Protein AF-A0AAD5CBU0-F1 (afdb_monomer_lite)

Organism: Ambrosia artemisiifolia (NCBI:txid4212)

Secondary structure (DSSP, 8-state):
---S-TTHHHHHHHHHHHHHTTTTS-SS-SS-HHHHT--SHHHHHHHHHHHHHHHHHHHHHHHHHHTTS-HHHHHHHHHT---TTEEEETTTTEEEETTTTT------

InterPro domains:
  IPR001844 Chaperonin Cpn60/GroEL [PTHR45633] (55-108)
  IPR027413 GroEL-like equatorial domain superfamily [G3DSA:1.10.560.10] (33-108)
  IPR027413 GroEL-like equatorial domain superfamily [SSF48592] (37-107)

pLDDT: mean 75.13, std 22.74, range [33.72, 97.38]

Radius of gyration: 16.45 Å; chains: 1; bounding box: 44×32×36 Å

Foldseek 3Di:
DDDPPDPPVVVVLVVVVVVVVVVPDDDDPPVPPVVVPQPDPVSVVVVVCVVCVVVQLVVQQVLQVVLVHHSNVQSCVQVVDPDPQWHADSVVRDTDRCVVVVNDDDDD

Structure (mmCIF, N/CA/C/O backbone):
data_AF-A0AAD5CBU0-F1
#
_entry.id   AF-A0AAD5CBU0-F1
#
loop_
_atom_site.group_PDB
_atom_site.id
_atom_site.type_symbol
_atom_site.label_atom_id
_atom_site.label_alt_id
_atom_site.label_comp_id
_atom_site.label_asym_id
_atom_site.label_entity_id
_atom_site.label_seq_id
_atom_site.pdbx_PDB_ins_code
_atom_site.Cartn_x
_atom_site.Cartn_y
_atom_site.Cartn_z
_atom_site.occupancy
_atom_site.B_iso_or_equiv
_atom_site.auth_seq_id
_atom_site.auth_comp_id
_atom_site.auth_asym_id
_atom_site.auth_atom_id
_atom_site.pdbx_PDB_model_num
ATOM 1 N N . MET A 1 1 ? -24.654 9.954 10.721 1.00 37.03 1 MET A N 1
ATOM 2 C CA . MET A 1 1 ? -24.490 10.101 9.258 1.00 37.03 1 MET A CA 1
ATOM 3 C C . MET A 1 1 ? -23.549 11.267 8.997 1.00 37.03 1 MET A C 1
ATOM 5 O O . MET A 1 1 ? -23.930 12.395 9.275 1.00 37.03 1 MET A O 1
ATOM 9 N N . ARG A 1 2 ? -22.297 11.016 8.589 1.00 38.22 2 ARG A N 1
ATOM 10 C CA . ARG A 1 2 ? -21.349 12.087 8.225 1.00 38.22 2 ARG A CA 1
ATOM 11 C C . ARG A 1 2 ? -21.335 12.245 6.696 1.00 38.22 2 ARG A C 1
ATOM 13 O O . ARG A 1 2 ? -21.308 11.223 6.015 1.00 38.22 2 ARG A O 1
ATOM 20 N N . PRO A 1 3 ? -21.431 13.478 6.166 1.00 37.78 3 PRO A N 1
ATOM 21 C CA . PRO A 1 3 ? -21.781 13.728 4.772 1.00 37.78 3 PRO A CA 1
ATOM 22 C C . PRO A 1 3 ? -20.571 13.667 3.828 1.00 37.78 3 PRO A C 1
ATOM 24 O O . PRO A 1 3 ? -19.414 13.716 4.242 1.00 37.78 3 PRO A O 1
ATOM 27 N N . ALA A 1 4 ? -20.882 13.557 2.537 1.00 38.88 4 ALA A N 1
ATOM 28 C CA . ALA A 1 4 ? -20.000 13.367 1.392 1.00 38.88 4 ALA A CA 1
ATOM 29 C C . ALA A 1 4 ? -18.900 14.441 1.221 1.00 38.88 4 ALA A C 1
ATOM 31 O O . ALA A 1 4 ? -19.019 15.358 0.413 1.00 38.88 4 ALA A O 1
ATOM 32 N N . ILE A 1 5 ? -17.782 14.281 1.932 1.00 38.56 5 ILE A N 1
ATOM 33 C CA . ILE A 1 5 ? -16.514 15.002 1.680 1.00 38.56 5 ILE A CA 1
ATOM 34 C C . ILE A 1 5 ? -15.539 14.120 0.852 1.00 38.56 5 ILE A C 1
ATOM 36 O O . ILE A 1 5 ? -14.453 14.538 0.459 1.00 38.56 5 ILE A O 1
ATOM 40 N N . HIS A 1 6 ? -15.948 12.894 0.510 1.00 44.06 6 HIS A N 1
ATOM 41 C CA . HIS A 1 6 ? -15.036 11.773 0.264 1.00 44.06 6 HIS A CA 1
ATOM 42 C C . HIS A 1 6 ? -14.392 11.654 -1.136 1.00 44.06 6 HIS A C 1
ATOM 44 O O . HIS A 1 6 ? -13.601 10.742 -1.333 1.00 44.06 6 HIS A O 1
ATOM 50 N N . LEU A 1 7 ? -14.655 12.541 -2.105 1.00 40.81 7 LEU A N 1
ATOM 51 C CA . LEU A 1 7 ? -14.035 12.422 -3.446 1.00 40.81 7 LEU A CA 1
ATOM 52 C C . LEU A 1 7 ? -13.255 13.659 -3.918 1.00 40.81 7 LEU A C 1
ATOM 54 O O . LEU A 1 7 ? -12.235 13.517 -4.582 1.00 40.81 7 LEU A O 1
ATOM 58 N N . LYS A 1 8 ? -13.641 14.878 -3.520 1.00 33.72 8 LYS A N 1
ATOM 59 C CA . LYS A 1 8 ? -12.991 16.103 -4.036 1.00 33.72 8 LYS A CA 1
ATOM 60 C C . LYS A 1 8 ? -11.585 16.355 -3.475 1.00 33.72 8 LYS A C 1
ATOM 62 O O . LYS A 1 8 ? -10.811 17.097 -4.070 1.00 33.72 8 LYS A O 1
ATOM 67 N N . ILE A 1 9 ? -11.252 15.757 -2.330 1.00 42.97 9 ILE A N 1
ATOM 68 C CA . ILE A 1 9 ? -9.908 15.834 -1.734 1.00 42.97 9 ILE A CA 1
ATOM 69 C C . ILE A 1 9 ? -8.930 14.911 -2.475 1.00 42.97 9 ILE A C 1
ATOM 71 O O . ILE A 1 9 ? -7.777 15.289 -2.669 1.00 42.97 9 ILE A O 1
ATOM 75 N N . PHE A 1 10 ? -9.396 13.746 -2.939 1.00 44.47 10 PHE A N 1
ATOM 76 C CA . PHE A 1 10 ? -8.568 12.779 -3.664 1.00 44.47 10 PHE A CA 1
ATOM 77 C C . PHE A 1 10 ? -8.074 13.348 -5.000 1.00 44.47 10 PHE A C 1
ATOM 79 O O . PHE A 1 10 ? -6.875 13.304 -5.269 1.00 44.47 10 PHE A O 1
ATOM 86 N N . ASP A 1 11 ? -8.958 13.997 -5.763 1.00 43.22 11 ASP A N 1
ATOM 87 C CA . ASP A 1 11 ? -8.600 14.617 -7.048 1.00 43.22 11 ASP A CA 1
ATOM 88 C C . ASP A 1 11 ? -7.623 15.787 -6.884 1.00 43.22 11 ASP A C 1
ATOM 90 O O . ASP A 1 11 ? -6.692 15.957 -7.669 1.00 43.22 11 ASP A O 1
ATOM 94 N N . ARG A 1 12 ? -7.782 16.591 -5.827 1.00 36.97 12 ARG A N 1
ATOM 95 C CA . ARG A 1 12 ? -6.950 17.781 -5.598 1.00 36.97 12 ARG A CA 1
ATOM 96 C C . ARG A 1 12 ? -5.555 17.426 -5.074 1.00 36.97 12 ARG A C 1
ATOM 98 O O . ARG A 1 12 ? -4.582 18.087 -5.437 1.00 36.97 12 ARG A O 1
ATOM 105 N N . ILE A 1 13 ? -5.444 16.378 -4.255 1.00 49.75 13 ILE A N 1
ATOM 106 C CA . ILE A 1 13 ? -4.157 15.846 -3.783 1.00 49.75 13 ILE A CA 1
ATOM 107 C C . ILE A 1 13 ? -3.410 15.153 -4.927 1.00 49.75 13 ILE A C 1
ATOM 109 O O . ILE A 1 13 ? -2.226 15.428 -5.114 1.00 49.75 13 ILE A O 1
ATOM 113 N N . LEU A 1 14 ? -4.089 14.328 -5.734 1.00 53.28 14 LEU A N 1
ATOM 114 C CA . LEU A 1 14 ? -3.466 13.667 -6.883 1.00 53.28 14 LEU A CA 1
ATOM 115 C C . LEU A 1 14 ? -2.977 14.691 -7.918 1.00 53.28 14 LEU A C 1
ATOM 117 O O . LEU A 1 14 ? -1.849 14.586 -8.386 1.00 53.28 14 LEU A O 1
ATOM 121 N N . PHE A 1 15 ? -3.773 15.729 -8.203 1.00 42.25 15 PHE A N 1
ATOM 122 C CA . PHE A 1 15 ? -3.386 16.808 -9.114 1.00 42.25 15 PHE A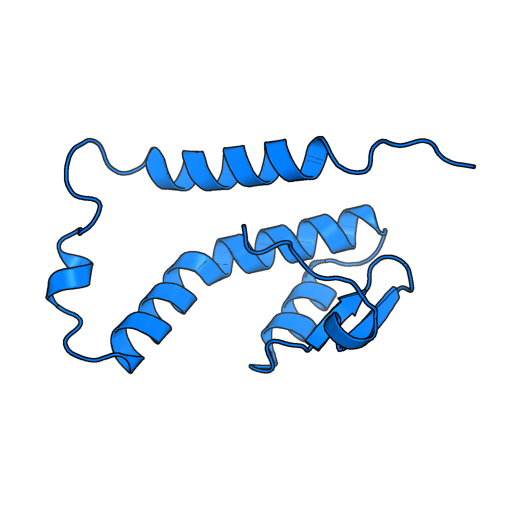 CA 1
ATOM 123 C C . PHE A 1 15 ? -2.189 17.617 -8.595 1.00 42.25 15 PHE A C 1
ATOM 125 O O . PHE A 1 15 ? -1.320 17.975 -9.377 1.00 42.25 15 PHE A O 1
ATOM 132 N N . THR A 1 16 ? -2.090 17.855 -7.283 1.00 47.72 16 THR A N 1
ATOM 133 C CA . THR A 1 16 ? -0.965 18.602 -6.685 1.00 47.72 16 THR A CA 1
ATOM 134 C C . THR A 1 16 ? 0.324 17.772 -6.651 1.00 47.72 16 THR A C 1
ATOM 136 O O . THR A 1 16 ? 1.404 18.303 -6.888 1.00 47.72 16 THR A O 1
ATOM 139 N N . ILE A 1 17 ? 0.231 16.461 -6.399 1.00 52.31 17 ILE A N 1
ATOM 140 C CA . ILE A 1 17 ? 1.386 15.547 -6.452 1.00 52.31 17 ILE A CA 1
ATOM 141 C C . ILE A 1 17 ? 1.844 15.347 -7.903 1.00 52.31 17 ILE A C 1
ATOM 143 O O . ILE A 1 17 ? 3.044 15.320 -8.166 1.00 52.31 17 ILE A O 1
ATOM 147 N N . LEU A 1 18 ? 0.906 15.269 -8.854 1.00 44.97 18 LEU A N 1
ATOM 148 C CA . LEU A 1 18 ? 1.225 15.182 -10.275 1.00 44.97 18 LEU A CA 1
ATOM 149 C C . LEU A 1 18 ? 1.899 16.469 -10.765 1.00 44.97 18 LEU A C 1
ATOM 151 O O . LEU A 1 18 ? 2.927 16.374 -11.416 1.00 44.97 18 LEU A O 1
ATOM 155 N N . THR A 1 19 ? 1.405 17.663 -10.419 1.00 46.34 19 THR A N 1
ATOM 156 C CA . THR A 1 19 ? 2.014 18.929 -10.871 1.00 46.34 19 THR A CA 1
ATOM 157 C C . THR A 1 19 ? 3.321 19.276 -10.160 1.00 46.34 19 THR A C 1
ATOM 159 O O . THR A 1 19 ? 4.202 19.850 -10.795 1.00 46.34 19 THR A O 1
ATOM 162 N N . ALA A 1 20 ? 3.515 18.873 -8.900 1.00 47.94 20 ALA A N 1
ATOM 163 C CA . ALA A 1 20 ? 4.807 19.008 -8.219 1.00 47.94 20 ALA A CA 1
ATOM 164 C C . ALA A 1 20 ? 5.907 18.156 -8.884 1.00 47.94 20 ALA A C 1
ATOM 166 O O . ALA A 1 20 ? 7.056 18.580 -8.937 1.00 47.94 20 ALA A O 1
ATOM 167 N N . GLN A 1 21 ? 5.546 17.014 -9.481 1.00 48.47 21 GLN A N 1
ATOM 168 C CA . GLN A 1 21 ? 6.459 16.197 -10.291 1.00 48.47 21 GLN A CA 1
ATOM 169 C C . GLN A 1 21 ? 6.754 16.817 -11.675 1.00 48.47 21 GLN A C 1
ATOM 171 O O . GLN A 1 21 ? 7.719 16.427 -12.330 1.00 48.47 21 GLN A O 1
ATOM 176 N N . LEU A 1 22 ? 5.931 17.771 -12.132 1.00 42.25 22 LEU A N 1
ATOM 177 C CA . LEU A 1 22 ? 6.066 18.454 -13.428 1.00 42.25 22 LEU A CA 1
ATOM 178 C C . LEU A 1 22 ? 6.750 19.815 -13.344 1.00 42.25 22 LEU A C 1
ATOM 180 O O . LEU A 1 22 ? 7.175 20.339 -14.368 1.00 42.25 22 LEU A O 1
ATOM 184 N N . ALA A 1 23 ? 6.876 20.378 -12.145 1.00 42.16 23 ALA A N 1
ATOM 185 C CA . ALA A 1 23 ? 7.480 21.689 -11.946 1.00 42.16 23 ALA A CA 1
ATOM 186 C C . ALA A 1 23 ? 9.020 21.666 -11.903 1.00 42.16 23 ALA A C 1
ATOM 188 O O . ALA A 1 23 ? 9.623 22.731 -12.001 1.00 42.16 23 ALA A O 1
ATOM 189 N N . ASP A 1 24 ? 9.661 20.494 -11.795 1.00 41.97 24 ASP A N 1
ATOM 190 C CA . ASP A 1 24 ? 11.125 20.406 -11.643 1.00 41.97 24 ASP A CA 1
ATOM 191 C C . ASP A 1 24 ? 11.897 20.261 -12.970 1.00 41.97 24 ASP A C 1
ATOM 193 O O . ASP A 1 24 ? 13.122 20.342 -12.999 1.00 41.97 24 ASP A O 1
ATOM 197 N N . HIS A 1 25 ? 11.209 20.112 -14.107 1.00 36.38 25 HIS A N 1
ATOM 198 C CA . HIS A 1 25 ? 11.861 20.105 -15.417 1.00 36.38 25 HIS A CA 1
ATOM 199 C C . HIS A 1 25 ? 11.016 20.834 -16.457 1.00 36.38 25 HIS A C 1
ATOM 201 O O . HIS A 1 25 ? 10.022 20.317 -16.966 1.00 36.38 25 HIS A O 1
ATOM 207 N N . GLY A 1 26 ? 11.449 22.049 -16.791 1.00 35.78 26 GLY A N 1
ATOM 208 C CA . GLY A 1 26 ? 10.973 22.755 -17.968 1.00 35.78 26 GLY A CA 1
ATOM 209 C C . GLY A 1 26 ? 11.102 21.900 -19.235 1.00 35.78 26 GLY A C 1
ATOM 210 O O . GLY A 1 26 ? 12.103 21.223 -19.443 1.00 35.78 26 GLY A O 1
ATOM 211 N N . SER A 1 27 ? 10.049 21.975 -20.049 1.00 46.03 27 SER A N 1
ATOM 212 C CA . SER A 1 27 ? 9.999 21.813 -21.508 1.00 46.03 27 SER A CA 1
ATOM 213 C C . SER A 1 27 ? 10.690 20.603 -22.175 1.00 46.03 27 SER A C 1
ATOM 215 O O . SER A 1 27 ? 11.910 20.516 -22.266 1.00 46.03 27 SER A O 1
ATOM 217 N N . GLU A 1 28 ? 9.845 19.793 -22.829 1.00 39.97 28 GLU A N 1
ATOM 218 C CA . GLU A 1 28 ? 10.110 19.107 -24.112 1.00 39.97 28 GLU A CA 1
ATOM 219 C C . GLU A 1 28 ? 10.903 17.793 -24.133 1.00 39.97 28 GLU A C 1
ATOM 221 O O . GLU A 1 28 ? 11.724 17.580 -25.020 1.00 39.97 28 GLU A O 1
ATOM 226 N N . ASN A 1 29 ? 10.605 16.838 -23.247 1.00 39.88 29 ASN A N 1
ATOM 227 C CA . ASN A 1 29 ? 10.827 15.402 -23.507 1.00 39.88 29 ASN A CA 1
ATOM 228 C C . ASN A 1 29 ? 10.388 14.547 -22.313 1.00 39.88 29 ASN A C 1
ATOM 230 O O . ASN A 1 29 ? 11.184 14.135 -21.475 1.00 39.88 29 ASN A O 1
ATOM 234 N N . TRP A 1 30 ? 9.111 14.170 -22.283 1.00 47.62 30 TRP A N 1
ATOM 235 C CA . TRP A 1 30 ? 8.598 13.171 -21.335 1.00 47.62 30 TRP A CA 1
ATOM 236 C C . TRP A 1 30 ? 9.292 11.800 -21.463 1.00 47.62 30 TRP A C 1
ATOM 238 O O . TRP A 1 30 ? 9.261 10.989 -20.540 1.00 47.62 30 TRP A O 1
ATOM 248 N N . SER A 1 31 ? 10.005 11.565 -22.569 1.00 48.84 31 SER A N 1
ATOM 249 C CA . SER A 1 31 ? 11.055 10.554 -22.686 1.00 48.84 31 SER A CA 1
ATOM 250 C C . SER A 1 31 ? 12.416 11.142 -22.281 1.00 48.84 31 SER A C 1
ATOM 252 O O . SER A 1 31 ? 13.310 11.290 -23.120 1.00 48.84 31 SER A O 1
ATOM 254 N N . GLY A 1 32 ? 12.577 11.539 -21.017 1.00 54.12 32 GLY A N 1
ATOM 255 C CA . GLY A 1 32 ? 13.847 12.081 -20.531 1.00 54.12 32 GLY A CA 1
ATOM 256 C C . GLY A 1 32 ? 15.006 11.112 -20.795 1.00 54.12 32 GLY A C 1
ATOM 257 O O . GLY A 1 32 ? 14.800 9.904 -20.941 1.00 54.12 32 GLY A O 1
ATOM 258 N N . HIS A 1 33 ? 16.242 11.622 -20.846 1.00 52.94 33 HIS A N 1
ATOM 259 C CA . HIS A 1 33 ? 17.469 10.841 -21.095 1.00 52.94 33 HIS A CA 1
ATOM 260 C C . HIS A 1 33 ? 17.559 9.527 -20.292 1.00 52.94 33 HIS A C 1
ATOM 262 O O . HIS A 1 33 ? 18.134 8.555 -20.776 1.00 52.94 33 HIS A O 1
ATOM 268 N N . TRP A 1 34 ? 16.938 9.474 -19.108 1.00 57.56 34 TRP A N 1
ATOM 269 C CA . TRP A 1 34 ? 16.856 8.288 -18.254 1.00 57.56 34 TRP A CA 1
ATOM 270 C C . TRP A 1 34 ? 16.112 7.102 -18.881 1.00 57.56 34 TRP A C 1
ATOM 272 O O . TRP A 1 34 ? 16.404 5.966 -18.545 1.00 57.56 34 TRP A O 1
ATOM 282 N N . CYS A 1 35 ? 15.132 7.328 -19.763 1.00 57.97 35 CYS A N 1
ATOM 283 C CA . CYS A 1 35 ? 14.361 6.240 -20.371 1.00 57.97 35 CYS A CA 1
ATOM 284 C C . CYS A 1 35 ? 15.185 5.544 -21.465 1.00 57.97 35 CYS A C 1
ATOM 286 O O . CYS A 1 35 ? 15.023 4.353 -21.717 1.00 57.97 35 CYS A O 1
ATOM 288 N N . ARG A 1 36 ? 16.126 6.283 -22.070 1.00 58.81 36 ARG A N 1
ATOM 289 C CA . ARG A 1 36 ? 16.998 5.803 -23.148 1.00 58.81 36 ARG A CA 1
ATOM 290 C C . ARG A 1 36 ? 18.111 4.864 -22.666 1.00 58.81 36 ARG A C 1
ATOM 292 O O . ARG A 1 36 ? 18.601 4.084 -23.471 1.00 58.81 36 ARG A O 1
ATOM 299 N N . SER A 1 37 ? 18.494 4.906 -21.386 1.00 65.88 37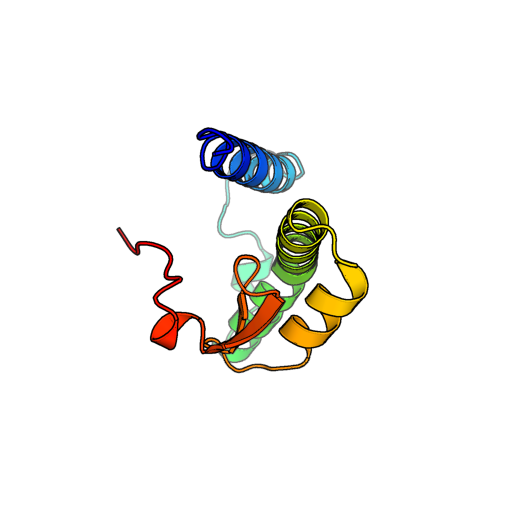 SER A N 1
ATOM 300 C CA . SER A 1 37 ? 19.530 4.027 -20.814 1.00 65.88 37 SER A CA 1
ATOM 301 C C . SER A 1 37 ? 18.991 2.721 -20.213 1.00 65.88 37 SER A C 1
ATOM 303 O O . SER A 1 37 ? 19.781 1.864 -19.820 1.00 65.88 37 SER A O 1
ATOM 305 N N . LEU A 1 38 ? 17.665 2.541 -20.146 1.00 73.25 38 LEU A N 1
ATOM 306 C CA . LEU A 1 38 ? 17.018 1.355 -19.573 1.00 73.25 38 LEU A CA 1
ATOM 307 C C . LEU A 1 38 ? 16.688 0.359 -20.689 1.00 73.25 38 LEU A C 1
ATOM 309 O O . LEU A 1 38 ? 15.648 0.448 -21.352 1.00 73.25 38 LEU A O 1
ATOM 313 N N . THR A 1 39 ? 17.591 -0.593 -20.911 1.00 74.06 39 THR A N 1
ATOM 314 C CA . THR A 1 39 ? 17.532 -1.506 -22.059 1.00 74.06 39 THR A CA 1
ATOM 315 C C . THR A 1 39 ? 16.546 -2.654 -21.858 1.00 74.06 39 THR A C 1
ATOM 317 O O . THR A 1 39 ? 16.026 -3.179 -22.842 1.00 74.06 39 THR A O 1
ATOM 320 N N . ASN A 1 40 ? 16.202 -3.007 -20.613 1.00 85.69 40 ASN A N 1
ATOM 321 C CA . ASN A 1 40 ? 15.276 -4.105 -20.322 1.00 85.69 40 ASN A CA 1
ATOM 322 C C . ASN A 1 40 ? 14.060 -3.703 -19.460 1.00 85.69 40 ASN A C 1
ATOM 324 O O . ASN A 1 40 ? 14.000 -2.630 -18.855 1.00 85.69 40 ASN A O 1
ATOM 328 N N . TYR A 1 41 ? 13.044 -4.574 -19.455 1.00 78.75 41 TYR A N 1
ATOM 329 C CA . TYR A 1 41 ? 11.775 -4.359 -18.749 1.00 78.75 41 TYR A CA 1
ATOM 330 C C . TYR A 1 41 ? 11.955 -4.244 -17.230 1.00 78.75 41 TYR A C 1
ATOM 332 O O . TYR A 1 41 ? 11.333 -3.387 -16.604 1.00 78.75 41 TYR A O 1
ATOM 340 N N . ASP A 1 42 ? 12.836 -5.051 -16.644 1.00 83.00 42 ASP A N 1
ATOM 341 C CA . ASP A 1 42 ? 13.064 -5.089 -15.197 1.00 83.00 42 ASP A CA 1
ATOM 342 C C . ASP A 1 42 ? 13.699 -3.799 -14.685 1.00 83.00 42 ASP A C 1
ATOM 344 O O . ASP A 1 42 ? 13.245 -3.241 -13.688 1.00 83.00 42 ASP A O 1
ATOM 348 N N . GLN A 1 43 ? 14.664 -3.260 -15.427 1.00 80.12 43 GLN A N 1
ATOM 349 C CA . GLN A 1 43 ? 15.277 -1.959 -15.170 1.00 80.12 43 GLN A CA 1
ATOM 350 C C . GLN A 1 43 ? 14.238 -0.837 -15.209 1.00 80.12 43 GLN A C 1
ATOM 352 O O . GLN A 1 43 ? 14.202 0.008 -14.315 1.00 80.12 43 GLN A O 1
ATOM 357 N N . ARG A 1 44 ? 13.345 -0.845 -16.210 1.00 80.38 44 ARG A N 1
ATOM 358 C CA . ARG A 1 44 ? 12.254 0.138 -16.292 1.00 80.38 44 ARG A CA 1
ATOM 359 C C . ARG A 1 44 ? 11.298 0.018 -15.111 1.00 80.38 44 ARG A C 1
ATOM 361 O O . ARG A 1 44 ? 10.954 1.034 -14.515 1.00 80.38 44 ARG A O 1
ATOM 368 N N . ARG A 1 45 ? 10.907 -1.201 -14.732 1.00 79.75 45 ARG A N 1
ATOM 369 C CA . ARG A 1 45 ? 10.045 -1.438 -13.563 1.00 79.75 45 ARG A CA 1
ATOM 370 C C . ARG A 1 45 ? 10.674 -0.945 -12.264 1.00 79.75 45 ARG A C 1
ATOM 372 O O . ARG A 1 45 ? 10.002 -0.269 -11.489 1.00 79.75 45 ARG A O 1
ATOM 379 N N . GLN A 1 46 ? 11.941 -1.269 -12.027 1.00 82.38 46 GLN A N 1
ATOM 380 C CA . GLN A 1 46 ? 12.654 -0.859 -10.817 1.00 82.38 46 GLN A CA 1
ATOM 381 C C . GLN A 1 46 ? 12.811 0.660 -10.744 1.00 82.38 46 GLN A C 1
ATOM 383 O O . GLN A 1 46 ? 12.581 1.245 -9.688 1.00 82.38 46 GLN A O 1
ATOM 388 N N . GLU A 1 47 ? 13.124 1.314 -11.863 1.00 83.50 47 GLU A N 1
ATOM 389 C CA . GLU A 1 47 ? 13.256 2.770 -11.900 1.00 83.50 47 GLU A CA 1
ATOM 390 C C . GLU A 1 47 ? 11.911 3.477 -11.693 1.00 83.50 47 GLU A C 1
ATOM 392 O O . GLU A 1 47 ? 11.834 4.445 -10.935 1.00 83.50 47 GLU A O 1
ATOM 397 N N . LEU A 1 48 ? 10.831 2.971 -12.301 1.00 82.06 48 LEU A N 1
ATOM 398 C CA . LEU A 1 48 ? 9.479 3.467 -12.037 1.00 82.06 48 LEU A CA 1
ATOM 399 C C . LEU A 1 48 ? 9.138 3.316 -10.552 1.00 82.06 48 LEU A C 1
ATOM 401 O O . LEU A 1 48 ? 8.770 4.299 -9.911 1.00 82.06 48 LEU A O 1
ATOM 405 N N . ARG A 1 49 ? 9.346 2.127 -9.973 1.00 83.88 49 ARG A N 1
ATOM 406 C CA . ARG A 1 49 ? 9.136 1.900 -8.537 1.00 83.88 49 ARG A CA 1
ATOM 407 C C . ARG A 1 49 ? 9.922 2.914 -7.712 1.00 83.88 49 ARG A C 1
ATOM 409 O O . ARG A 1 49 ? 9.327 3.590 -6.885 1.00 83.88 49 ARG A O 1
ATOM 416 N N . ARG A 1 50 ? 11.220 3.088 -7.971 1.00 87.62 50 ARG A N 1
ATOM 417 C CA . ARG A 1 50 ? 12.087 4.028 -7.242 1.00 87.62 50 ARG A CA 1
ATOM 418 C C . ARG A 1 50 ? 11.566 5.467 -7.289 1.00 87.62 50 ARG A C 1
ATOM 420 O O . ARG A 1 50 ? 11.586 6.150 -6.270 1.00 87.62 50 ARG A O 1
ATOM 427 N N . ARG A 1 51 ? 11.099 5.924 -8.453 1.00 86.19 51 ARG A N 1
ATOM 428 C CA . ARG A 1 51 ? 10.605 7.298 -8.652 1.00 86.19 51 ARG A CA 1
ATOM 429 C C . ARG A 1 51 ? 9.251 7.555 -8.013 1.00 86.19 51 ARG A C 1
ATOM 431 O O . ARG A 1 51 ? 9.034 8.639 -7.482 1.00 86.19 51 ARG A O 1
ATOM 438 N N . PHE A 1 52 ? 8.347 6.583 -8.081 1.00 87.31 52 PHE A N 1
ATOM 439 C CA . PHE A 1 52 ? 6.985 6.737 -7.575 1.00 87.31 52 PHE A CA 1
ATOM 440 C C . PHE A 1 52 ? 6.841 6.337 -6.105 1.00 87.31 52 PHE A C 1
ATOM 442 O O . PHE A 1 52 ? 5.910 6.803 -5.455 1.00 87.31 52 PHE A O 1
ATOM 449 N N . LEU A 1 53 ? 7.780 5.566 -5.544 1.00 87.94 53 LEU A N 1
ATOM 450 C CA . LEU A 1 53 ? 7.728 5.097 -4.156 1.00 87.94 53 LEU A CA 1
ATOM 451 C C . LEU A 1 53 ? 7.480 6.218 -3.124 1.00 87.94 53 LEU A C 1
ATOM 453 O O . LEU A 1 53 ? 6.627 6.012 -2.257 1.00 87.94 53 LEU A O 1
ATOM 457 N N . PRO A 1 54 ? 8.124 7.404 -3.199 1.00 92.00 54 PRO A N 1
ATOM 458 C CA . PRO A 1 54 ? 7.839 8.490 -2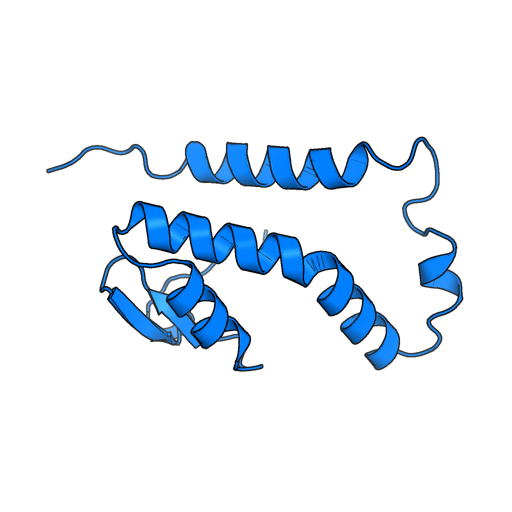.260 1.00 92.00 54 PRO A CA 1
ATOM 459 C C . PRO A 1 54 ? 6.388 8.983 -2.347 1.00 92.00 54 PRO A C 1
ATOM 461 O O . PRO A 1 54 ? 5.732 9.163 -1.320 1.00 92.00 54 PRO A O 1
ATOM 464 N N . ALA A 1 55 ? 5.862 9.141 -3.566 1.00 90.75 55 ALA A N 1
ATOM 465 C CA . ALA A 1 55 ? 4.482 9.559 -3.798 1.00 90.75 55 ALA A CA 1
ATOM 466 C C . ALA A 1 55 ? 3.484 8.488 -3.330 1.00 90.75 55 ALA A C 1
ATOM 468 O O . ALA A 1 55 ? 2.517 8.805 -2.641 1.00 90.75 55 ALA A O 1
ATOM 469 N N . THR A 1 56 ? 3.748 7.211 -3.622 1.00 89.50 56 THR A N 1
ATOM 470 C CA . THR A 1 56 ? 2.932 6.084 -3.150 1.00 89.50 56 THR A CA 1
ATOM 471 C C . THR A 1 56 ? 2.871 6.045 -1.621 1.00 89.50 56 THR A C 1
ATOM 473 O O . THR A 1 56 ? 1.782 5.962 -1.052 1.00 89.50 56 THR A O 1
ATOM 476 N N . ARG A 1 57 ? 4.018 6.175 -0.938 1.00 94.44 57 ARG A N 1
ATOM 477 C CA . ARG A 1 57 ? 4.083 6.205 0.533 1.00 94.44 57 ARG A CA 1
ATOM 478 C C . ARG A 1 57 ? 3.277 7.367 1.113 1.00 94.44 57 ARG A C 1
ATOM 480 O O . ARG A 1 57 ? 2.550 7.179 2.093 1.00 94.44 57 ARG A O 1
ATOM 487 N N . LEU A 1 58 ? 3.382 8.548 0.503 1.00 94.81 58 LEU A N 1
ATOM 488 C CA . LEU A 1 58 ? 2.627 9.733 0.908 1.00 94.81 58 LEU A CA 1
ATOM 489 C C . LEU A 1 58 ? 1.115 9.509 0.781 1.00 94.81 58 LEU A C 1
ATOM 491 O O . LEU A 1 58 ? 0.385 9.771 1.735 1.00 94.81 58 LEU A O 1
ATOM 495 N N . ILE A 1 59 ? 0.647 8.986 -0.356 1.00 94.06 59 ILE A N 1
ATOM 496 C CA . ILE A 1 59 ? -0.780 8.729 -0.600 1.00 94.06 59 ILE A CA 1
ATOM 497 C C . ILE A 1 59 ? -1.346 7.766 0.451 1.00 94.06 59 ILE A C 1
ATOM 499 O O . ILE A 1 59 ? -2.352 8.080 1.085 1.00 94.06 59 ILE A O 1
ATOM 503 N N . ILE A 1 60 ? -0.668 6.640 0.701 1.00 95.06 60 ILE A N 1
ATOM 504 C CA . ILE A 1 60 ? -1.098 5.659 1.712 1.00 95.06 60 ILE A CA 1
ATOM 505 C C . ILE A 1 60 ? -1.155 6.303 3.104 1.00 95.06 60 ILE A C 1
ATOM 507 O O . ILE A 1 60 ? -2.132 6.138 3.834 1.00 95.06 60 ILE A O 1
ATOM 511 N N . THR A 1 61 ? -0.135 7.091 3.453 1.00 95.69 61 THR A N 1
ATOM 512 C CA . THR A 1 61 ? -0.054 7.784 4.746 1.00 95.69 61 THR A CA 1
ATOM 513 C C . THR A 1 61 ? -1.210 8.765 4.942 1.00 95.69 61 THR A C 1
ATOM 515 O O . THR A 1 61 ? -1.770 8.842 6.034 1.00 95.69 61 THR A O 1
ATOM 518 N N . LEU A 1 62 ? -1.594 9.504 3.898 1.00 95.50 62 LEU A N 1
ATOM 519 C CA . LEU A 1 62 ? -2.705 10.455 3.955 1.00 95.50 62 LEU A CA 1
ATOM 520 C C . LEU A 1 62 ? -4.056 9.751 4.115 1.00 95.50 62 LEU A C 1
ATOM 522 O O . LEU A 1 62 ? -4.874 10.198 4.918 1.00 95.50 62 LEU A O 1
ATOM 526 N N . ILE A 1 63 ? -4.278 8.639 3.408 1.00 93.69 63 ILE A N 1
ATOM 527 C CA . ILE A 1 63 ? -5.496 7.825 3.547 1.00 93.69 63 ILE A CA 1
ATOM 528 C C . ILE A 1 63 ? -5.615 7.295 4.980 1.00 93.69 63 ILE A C 1
ATOM 530 O O . ILE A 1 63 ? -6.635 7.500 5.634 1.00 93.69 63 ILE A O 1
ATOM 534 N N . ALA A 1 64 ? -4.544 6.688 5.491 1.00 95.56 64 ALA A N 1
ATOM 535 C CA . ALA A 1 64 ? -4.465 6.164 6.850 1.00 95.56 64 ALA A CA 1
ATOM 536 C C . ALA A 1 64 ? -4.689 7.259 7.910 1.00 95.56 64 ALA A C 1
ATOM 538 O O . ALA A 1 64 ? -5.480 7.089 8.837 1.00 95.56 64 ALA A O 1
ATOM 539 N N . LYS A 1 65 ? -4.070 8.433 7.734 1.00 95.81 65 LYS A N 1
ATOM 540 C CA . LYS A 1 65 ? -4.272 9.584 8.623 1.00 95.81 65 LYS A CA 1
ATOM 541 C C . LYS A 1 65 ? -5.725 10.064 8.620 1.00 95.81 65 LYS A C 1
ATOM 543 O O . LYS A 1 65 ? -6.258 10.376 9.681 1.00 95.81 65 LYS A O 1
ATOM 548 N N . ASN 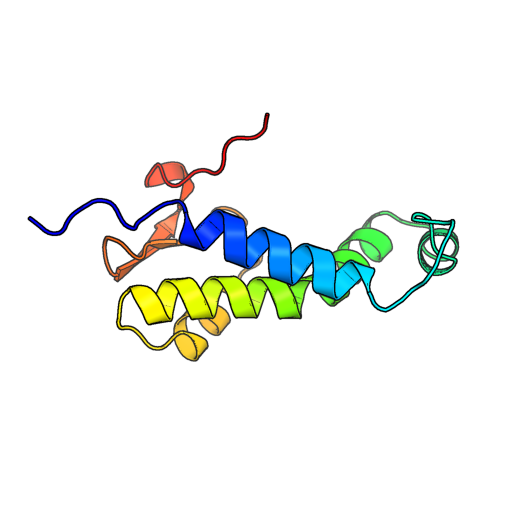A 1 66 ? -6.372 10.105 7.455 1.00 94.31 66 ASN A N 1
ATOM 549 C CA . ASN A 1 66 ? -7.785 10.477 7.344 1.00 94.31 66 ASN A CA 1
ATOM 550 C C . ASN A 1 66 ? -8.715 9.449 8.011 1.00 94.31 66 ASN A C 1
ATOM 552 O O . ASN A 1 66 ? -9.777 9.828 8.499 1.00 94.31 66 ASN A O 1
ATOM 556 N N . ALA A 1 67 ? -8.299 8.181 8.077 1.00 93.69 67 ALA A N 1
ATOM 557 C CA . ALA A 1 67 ? -8.977 7.122 8.824 1.00 93.69 67 ALA A CA 1
ATOM 558 C C . ALA A 1 67 ? -8.690 7.152 10.341 1.00 93.69 67 ALA A C 1
ATOM 560 O O . ALA A 1 67 ? -9.280 6.384 11.093 1.00 93.69 67 ALA A O 1
ATOM 561 N N . GLY A 1 68 ? -7.816 8.051 10.811 1.00 95.44 68 GLY A N 1
ATOM 562 C CA . GLY A 1 68 ? -7.474 8.193 12.228 1.00 95.44 68 GLY A CA 1
ATOM 563 C C . GLY A 1 68 ? -6.379 7.244 12.724 1.00 95.44 68 GLY A C 1
ATOM 564 O O . GLY A 1 68 ? -6.178 7.148 13.932 1.00 95.44 68 GLY A O 1
ATOM 565 N N . VAL A 1 69 ? -5.650 6.576 11.825 1.00 95.94 69 VAL A N 1
ATOM 566 C CA . VAL A 1 69 ? -4.587 5.620 12.176 1.00 95.94 69 VAL A CA 1
ATOM 567 C C . VAL A 1 69 ? -3.189 6.126 11.795 1.00 95.94 69 VAL A C 1
ATOM 569 O O . VAL A 1 69 ? -3.020 7.107 11.064 1.00 95.94 69 VAL A O 1
ATOM 572 N N . ASN A 1 70 ? -2.145 5.460 12.301 1.00 97.38 70 ASN A N 1
ATOM 573 C CA . ASN A 1 70 ? -0.755 5.832 12.031 1.00 97.38 70 ASN A CA 1
ATOM 574 C C . ASN A 1 70 ? -0.336 5.454 10.599 1.00 97.38 70 ASN A C 1
ATOM 576 O O . ASN A 1 70 ? -0.017 4.301 10.306 1.00 97.38 70 ASN A O 1
ATOM 580 N N . GLY A 1 71 ? -0.273 6.449 9.713 1.00 95.19 71 GLY A N 1
ATOM 581 C CA . GLY A 1 71 ? 0.062 6.232 8.306 1.00 95.19 71 GLY A CA 1
ATOM 582 C C . GLY A 1 71 ? 1.483 5.731 8.023 1.00 95.19 71 GLY A C 1
ATOM 583 O O . GLY A 1 71 ? 1.680 5.063 7.008 1.00 95.19 71 GLY A O 1
ATOM 584 N N . SER A 1 72 ? 2.458 5.954 8.911 1.00 96.31 72 SER A N 1
ATOM 585 C CA . SER A 1 72 ? 3.804 5.380 8.742 1.00 96.31 72 SER A CA 1
ATOM 586 C C . SER A 1 72 ? 3.771 3.858 8.873 1.00 96.31 72 SER A C 1
ATOM 588 O O . SER A 1 72 ? 4.294 3.165 8.008 1.00 96.31 72 SER A O 1
ATOM 590 N N . VAL A 1 73 ? 3.069 3.342 9.888 1.00 97.12 73 VAL A N 1
ATOM 591 C CA . VAL A 1 73 ? 2.904 1.894 10.107 1.00 97.12 73 VAL A CA 1
ATOM 592 C C . VAL A 1 73 ? 2.129 1.258 8.954 1.00 97.12 73 VAL A C 1
ATOM 59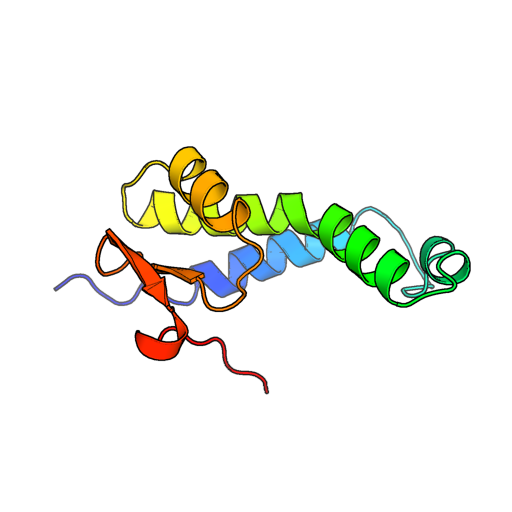4 O O . VAL A 1 73 ? 2.516 0.209 8.440 1.00 97.12 73 VAL A O 1
ATOM 597 N N . VAL A 1 74 ? 1.051 1.913 8.510 1.00 97.25 74 VAL A N 1
ATOM 598 C CA . VAL A 1 74 ? 0.240 1.415 7.392 1.00 97.25 74 VAL A CA 1
ATOM 599 C C . VAL A 1 74 ? 1.045 1.377 6.096 1.00 97.25 74 VAL A C 1
ATOM 601 O O . VAL A 1 74 ? 1.064 0.351 5.420 1.00 97.25 74 VAL A O 1
ATOM 604 N N . SER A 1 75 ? 1.741 2.464 5.758 1.00 96.31 75 SER A N 1
ATOM 605 C CA . SER A 1 75 ? 2.528 2.527 4.525 1.00 96.31 75 SER A CA 1
ATOM 606 C C . SER A 1 75 ? 3.693 1.542 4.515 1.00 96.31 75 SER A C 1
ATOM 608 O O . SER A 1 75 ? 3.936 0.925 3.485 1.00 96.31 75 SER A O 1
ATOM 610 N N . GLU A 1 76 ? 4.366 1.323 5.644 1.00 97.31 76 GLU A N 1
ATOM 611 C CA . GLU A 1 76 ? 5.411 0.299 5.751 1.00 97.31 76 GLU A CA 1
ATOM 612 C C . GLU A 1 76 ? 4.860 -1.104 5.530 1.00 97.31 76 GLU A C 1
ATOM 614 O O . GLU A 1 76 ? 5.427 -1.860 4.745 1.00 97.31 76 GLU A O 1
ATOM 619 N N . LYS A 1 77 ? 3.724 -1.437 6.150 1.00 97.25 77 LYS A N 1
ATOM 620 C CA . LYS A 1 77 ? 3.121 -2.762 6.003 1.00 97.25 77 LYS A CA 1
ATOM 621 C C . LYS A 1 77 ? 2.596 -3.022 4.590 1.00 97.25 77 LYS A C 1
ATOM 623 O O . LYS A 1 77 ? 2.784 -4.122 4.084 1.00 97.25 77 LYS A O 1
ATOM 628 N N . VAL A 1 78 ? 1.981 -2.031 3.937 1.00 95.94 78 VAL A N 1
ATOM 629 C CA . VAL A 1 78 ? 1.548 -2.162 2.531 1.00 95.94 78 VAL A CA 1
ATOM 630 C C . VAL A 1 78 ? 2.751 -2.297 1.592 1.00 95.94 78 VAL A C 1
ATOM 632 O O . VAL A 1 78 ? 2.732 -3.135 0.701 1.00 95.94 78 VAL A O 1
ATOM 635 N N . LEU A 1 79 ? 3.817 -1.515 1.794 1.00 94.81 79 LEU A N 1
ATOM 636 C CA . LEU A 1 79 ? 4.992 -1.516 0.909 1.00 94.81 79 LEU A CA 1
ATOM 637 C C . LEU A 1 79 ? 5.961 -2.689 1.146 1.00 94.81 79 LEU A C 1
ATOM 639 O O . LEU A 1 79 ? 6.879 -2.875 0.347 1.00 94.81 79 LEU A O 1
ATOM 643 N N . ALA A 1 80 ? 5.778 -3.459 2.223 1.00 95.56 80 ALA A N 1
ATOM 644 C CA . ALA A 1 80 ? 6.571 -4.649 2.533 1.00 95.56 80 ALA A CA 1
ATOM 645 C C . ALA A 1 80 ? 6.214 -5.870 1.664 1.00 95.56 80 ALA A C 1
ATOM 647 O O . ALA A 1 80 ? 6.942 -6.860 1.683 1.00 95.56 80 ALA A O 1
ATOM 648 N N . THR A 1 81 ? 5.111 -5.811 0.913 1.00 91.56 81 THR A N 1
ATOM 649 C CA . THR A 1 81 ? 4.705 -6.859 -0.028 1.00 91.56 81 THR A CA 1
ATOM 650 C C . THR A 1 81 ? 4.753 -6.357 -1.469 1.00 91.56 81 THR A C 1
ATOM 652 O O . THR A 1 81 ? 4.527 -5.179 -1.742 1.00 91.56 81 THR A O 1
ATOM 655 N N . ASP A 1 82 ? 5.043 -7.270 -2.396 1.00 88.88 82 ASP A N 1
ATOM 656 C CA . ASP A 1 82 ? 4.955 -7.034 -3.840 1.00 88.88 82 ASP A CA 1
ATOM 657 C C . ASP A 1 82 ? 3.601 -7.497 -4.426 1.00 88.88 82 ASP A C 1
ATOM 659 O O . ASP A 1 82 ? 3.381 -7.392 -5.635 1.00 88.88 82 ASP A O 1
ATOM 663 N N . ASP A 1 83 ? 2.683 -8.007 -3.593 1.00 90.94 83 ASP A N 1
ATOM 664 C CA . ASP A 1 83 ? 1.331 -8.379 -4.019 1.00 90.94 83 ASP A CA 1
ATOM 665 C C . ASP A 1 83 ? 0.484 -7.132 -4.308 1.00 90.94 83 ASP A C 1
ATOM 667 O O . ASP A 1 83 ? 0.104 -6.388 -3.405 1.00 90.94 83 ASP A O 1
ATOM 671 N N . ALA A 1 84 ? 0.146 -6.936 -5.583 1.00 88.19 84 ALA A N 1
ATOM 672 C CA . ALA A 1 84 ? -0.653 -5.810 -6.053 1.00 88.19 84 ALA A CA 1
ATOM 673 C C . ALA A 1 84 ? -2.101 -5.799 -5.530 1.00 88.19 84 ALA A C 1
ATOM 675 O O . ALA A 1 84 ? -2.770 -4.771 -5.641 1.00 88.19 84 ALA A O 1
ATOM 676 N N . ARG A 1 85 ? -2.608 -6.923 -5.008 1.00 92.38 85 ARG A N 1
ATOM 677 C CA . ARG A 1 85 ? -3.961 -7.009 -4.439 1.00 92.38 85 ARG A CA 1
ATOM 678 C C . ARG A 1 85 ? -3.996 -6.648 -2.963 1.00 92.38 85 ARG A C 1
ATOM 680 O O . ARG A 1 85 ? -5.037 -6.217 -2.473 1.00 92.38 85 ARG A O 1
ATOM 687 N N . PHE A 1 86 ? -2.879 -6.810 -2.263 1.00 95.88 86 PHE A N 1
ATOM 688 C CA . PHE A 1 86 ? -2.795 -6.515 -0.844 1.00 95.88 86 PHE A CA 1
ATOM 689 C C . PHE A 1 86 ? -2.773 -5.007 -0.594 1.00 95.88 86 PHE A C 1
ATOM 691 O O . PHE A 1 86 ? -2.002 -4.259 -1.195 1.00 95.88 86 PHE A O 1
ATOM 698 N N . GLY A 1 87 ? -3.577 -4.557 0.361 1.00 95.69 87 GLY A N 1
ATOM 699 C CA . GLY A 1 87 ? -3.561 -3.170 0.793 1.00 95.69 87 GLY A CA 1
ATOM 700 C C . GLY A 1 87 ? -4.249 -2.963 2.131 1.00 95.69 87 GLY A C 1
ATOM 701 O O . GLY A 1 87 ? -4.542 -3.910 2.855 1.00 95.69 87 GLY A O 1
ATOM 702 N N . TYR A 1 88 ? -4.472 -1.697 2.470 1.00 97.06 88 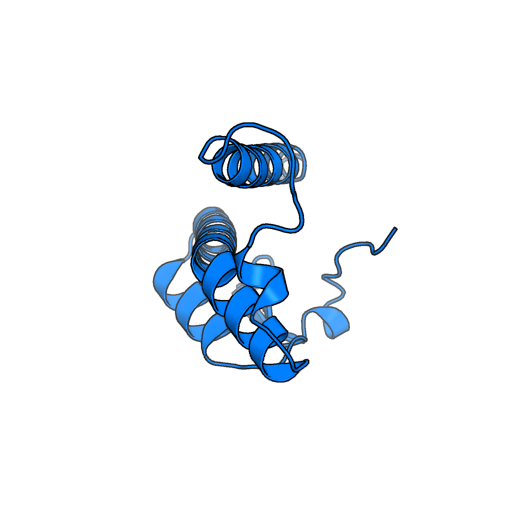TYR A N 1
ATOM 703 C CA . TYR A 1 88 ? -5.149 -1.295 3.698 1.00 97.06 88 TYR A CA 1
ATOM 704 C C . TYR A 1 88 ? -6.545 -0.761 3.380 1.00 97.06 88 TYR A C 1
ATOM 706 O O . TYR A 1 88 ? -6.686 0.244 2.676 1.00 97.06 88 TYR A O 1
ATOM 714 N N . ASN A 1 89 ? -7.572 -1.420 3.911 1.00 96.94 89 ASN A N 1
ATOM 715 C CA . ASN A 1 89 ? -8.946 -0.959 3.839 1.00 96.94 89 ASN A CA 1
ATOM 716 C C . ASN A 1 89 ? -9.229 0.010 4.995 1.00 96.94 89 ASN A C 1
ATOM 718 O O . ASN A 1 89 ? -9.467 -0.385 6.134 1.00 96.94 89 ASN A O 1
ATOM 722 N N . ALA A 1 90 ? -9.249 1.301 4.674 1.00 95.44 90 ALA A N 1
ATOM 723 C CA . ALA A 1 90 ? -9.516 2.378 5.624 1.00 95.44 90 ALA A CA 1
ATOM 724 C C . ALA A 1 90 ? -10.952 2.399 6.182 1.00 95.44 90 ALA A C 1
ATOM 726 O O . ALA A 1 90 ? -11.196 3.052 7.192 1.00 95.44 90 ALA A O 1
ATOM 727 N N . ALA A 1 91 ? -11.909 1.729 5.532 1.00 93.88 91 ALA A N 1
ATOM 728 C CA . ALA A 1 91 ? -13.286 1.659 6.016 1.00 93.88 91 ALA A CA 1
ATOM 729 C C . ALA A 1 91 ? -13.457 0.615 7.131 1.00 93.88 91 ALA A C 1
ATOM 731 O O . ALA A 1 91 ? -14.329 0.779 7.984 1.00 93.88 91 ALA A O 1
ATOM 732 N N . THR A 1 92 ? -12.640 -0.442 7.120 1.00 95.88 92 THR A N 1
ATOM 733 C CA . THR A 1 92 ? -12.706 -1.559 8.077 1.00 95.88 92 THR A CA 1
ATOM 734 C C . THR A 1 92 ? -11.501 -1.636 9.014 1.00 95.88 92 THR A C 1
ATOM 736 O O . THR A 1 92 ? -11.529 -2.430 9.947 1.00 95.88 92 THR A O 1
ATOM 739 N N . ASP A 1 93 ? -10.470 -0.816 8.791 1.00 95.69 93 ASP A N 1
ATOM 740 C CA . ASP A 1 93 ? -9.194 -0.834 9.518 1.00 95.69 93 ASP A CA 1
ATOM 741 C C . ASP A 1 93 ? -8.465 -2.190 9.432 1.00 95.69 93 ASP A C 1
ATOM 743 O O . ASP A 1 93 ? -7.931 -2.715 10.408 1.00 95.69 93 ASP A O 1
ATOM 747 N N . THR A 1 94 ? -8.447 -2.793 8.238 1.00 96.19 94 THR A N 1
ATOM 748 C CA . THR A 1 94 ? -7.841 -4.117 8.014 1.00 96.19 94 THR A CA 1
ATOM 749 C C . THR A 1 94 ? -6.879 -4.139 6.831 1.00 96.19 94 THR A C 1
ATOM 751 O O . THR A 1 94 ? -6.937 -3.304 5.929 1.00 96.19 94 THR A O 1
ATOM 754 N N . PHE A 1 95 ? -5.955 -5.103 6.853 1.00 96.88 95 PHE A N 1
ATOM 755 C CA . PHE A 1 95 ? -5.070 -5.400 5.730 1.00 96.88 95 PHE A CA 1
ATOM 756 C C . PHE A 1 95 ? -5.593 -6.631 4.999 1.00 96.88 95 PHE A C 1
ATOM 758 O O . PHE A 1 95 ? -5.651 -7.706 5.595 1.00 96.88 95 PHE A O 1
ATOM 765 N N . GLU A 1 96 ? -5.965 -6.473 3.736 1.00 96.81 96 GLU A N 1
ATOM 766 C CA . GLU A 1 96 ? -6.691 -7.494 2.981 1.00 96.81 96 GLU A CA 1
ATOM 767 C C . GLU A 1 96 ? -6.481 -7.353 1.467 1.00 96.81 96 GLU A C 1
ATOM 769 O O . GLU A 1 96 ? -5.797 -6.439 0.998 1.00 96.81 96 GLU A O 1
ATOM 774 N N . ASP A 1 97 ? -7.065 -8.279 0.704 1.00 96.50 97 ASP A N 1
ATOM 775 C CA . ASP A 1 97 ? -7.170 -8.177 -0.750 1.00 96.50 97 ASP A CA 1
ATOM 776 C C . ASP A 1 97 ? -8.218 -7.109 -1.105 1.00 96.50 97 ASP A C 1
ATOM 778 O O . ASP A 1 97 ? -9.426 -7.318 -0.963 1.00 96.50 97 ASP A O 1
ATOM 782 N N . LEU A 1 98 ? -7.750 -5.954 -1.584 1.00 94.38 98 LEU A N 1
ATOM 783 C CA . LEU A 1 98 ? -8.605 -4.818 -1.927 1.00 94.38 98 LEU A CA 1
ATOM 784 C C . LEU A 1 98 ? -9.525 -5.111 -3.116 1.00 94.38 98 LEU A C 1
ATOM 786 O O . LEU A 1 98 ? -10.612 -4.542 -3.204 1.00 94.38 98 LEU A O 1
ATOM 790 N N . MET A 1 99 ? -9.127 -6.018 -4.010 1.00 93.25 99 MET A N 1
ATOM 791 C CA . MET A 1 99 ? -9.959 -6.431 -5.135 1.00 93.25 99 MET A CA 1
ATOM 792 C C . MET A 1 99 ? -11.138 -7.272 -4.646 1.00 93.25 99 MET A C 1
ATOM 794 O O . MET A 1 99 ? -12.275 -7.019 -5.041 1.00 93.25 99 MET A O 1
ATOM 798 N N . SER A 1 100 ? -10.880 -8.212 -3.736 1.00 94.75 100 SER A N 1
ATOM 799 C CA . SER A 1 100 ? -11.921 -9.010 -3.077 1.00 94.75 100 SER A CA 1
ATOM 800 C C . SER A 1 100 ? -12.838 -8.148 -2.198 1.00 94.75 100 SER A C 1
ATOM 802 O O . SER A 1 100 ? -14.041 -8.393 -2.148 1.00 94.75 100 SER A O 1
ATOM 804 N N . ALA A 1 101 ? -12.300 -7.095 -1.574 1.00 93.56 101 ALA A N 1
ATOM 805 C CA . ALA A 1 101 ? -13.063 -6.104 -0.810 1.00 93.56 101 ALA A CA 1
ATOM 806 C C . ALA A 1 101 ? -13.857 -5.107 -1.685 1.00 93.56 101 ALA A C 1
ATOM 808 O O . ALA A 1 101 ? -14.594 -4.271 -1.160 1.00 93.56 101 ALA A O 1
ATOM 809 N N . GLY A 1 102 ? -13.712 -5.161 -3.016 1.00 93.81 102 GLY A N 1
ATOM 810 C CA . GLY A 1 102 ? -14.396 -4.261 -3.952 1.00 93.81 102 GLY A CA 1
ATOM 811 C C . GLY A 1 102 ? -13.836 -2.832 -3.996 1.00 93.81 102 GLY A C 1
ATOM 812 O O . GLY A 1 102 ? -14.478 -1.937 -4.546 1.00 93.81 102 GLY A O 1
ATOM 813 N N . ILE A 1 103 ? -12.642 -2.599 -3.447 1.00 91.12 103 ILE A N 1
ATOM 814 C CA . ILE A 1 103 ? -11.937 -1.312 -3.457 1.00 91.12 103 ILE A CA 1
ATOM 815 C C . ILE A 1 103 ? -11.014 -1.279 -4.680 1.00 91.12 103 ILE A C 1
ATOM 817 O O . ILE A 1 103 ? -9.846 -1.658 -4.622 1.00 91.12 103 ILE A O 1
ATOM 821 N N . ILE A 1 104 ? -11.557 -0.844 -5.819 1.00 88.06 104 ILE A N 1
ATOM 822 C CA . ILE A 1 104 ? -10.881 -0.879 -7.123 1.00 88.06 104 ILE A CA 1
ATOM 823 C C . ILE A 1 104 ? -10.907 0.516 -7.758 1.00 88.06 104 ILE A C 1
ATOM 825 O O . ILE A 1 104 ? -11.937 1.191 -7.752 1.00 88.06 104 ILE A O 1
ATOM 829 N N . TYR A 1 105 ? -9.779 0.945 -8.332 1.00 82.19 105 TYR A N 1
ATOM 830 C CA . TYR A 1 105 ? -9.709 2.177 -9.122 1.00 82.19 105 TYR A CA 1
ATOM 831 C C . TYR A 1 105 ? -10.165 1.912 -10.574 1.00 82.19 105 TYR A C 1
ATOM 833 O O . TYR A 1 105 ? -9.712 0.932 -11.173 1.00 82.19 105 TYR A O 1
ATOM 841 N N . PRO A 1 106 ? -11.050 2.740 -11.165 1.00 82.94 106 PRO A N 1
ATOM 842 C CA . PRO A 1 106 ? -11.504 2.556 -12.544 1.00 82.94 106 PRO A CA 1
ATOM 843 C C . PRO A 1 106 ? -10.360 2.762 -13.552 1.00 82.94 106 PRO A C 1
ATOM 845 O O . PRO A 1 106 ? -9.557 3.675 -13.414 1.00 82.94 106 PRO A O 1
ATOM 848 N N . THR A 1 107 ? -10.296 1.924 -14.588 1.00 78.19 107 THR A N 1
ATOM 849 C CA . THR A 1 107 ? -9.182 1.858 -15.559 1.00 78.19 107 THR A CA 1
ATOM 850 C C . THR A 1 107 ? -9.423 2.599 -16.882 1.00 78.19 107 THR A C 1
ATOM 852 O O . THR A 1 107 ? -8.699 2.357 -17.846 1.00 78.19 107 THR A O 1
ATOM 855 N N . LYS A 1 108 ? -10.443 3.461 -16.961 1.00 56.62 108 LYS A N 1
ATOM 856 C CA . LYS A 1 108 ? -10.831 4.165 -18.196 1.00 56.62 108 LYS A CA 1
ATOM 857 C C . LYS A 1 108 ? -10.188 5.535 -18.332 1.00 56.62 108 LYS A C 1
ATOM 859 O O . LYS A 1 108 ? -10.123 6.242 -17.305 1.00 56.62 108 LYS A O 1
#

Sequence (108 aa):
MRPAIHLKIFDRILFTILTAQLADHGSENWSGHWCRSLTNYDQRRQELRRRFLPATRLIITLIAKNAGVNGSVVSEKVLATDDARFGYNAATDTFEDLMSAGIIYPTK